Protein AF-A0A7S2G461-F1 (afdb_monomer)

Mean predicted aligned error: 7.62 Å

Secondary structure (DSSP, 8-state):
-TTTTS-HHHHHHHH-HHHHHHHHHH-HHHHHHHHHHHHHHHHHHT--PPTTSS-BSS-EEEEEE-GGGGGGGGTT-S-HHHHHHHHHHTTTSSSPTT-SSSS-GGGGGGGGGGBSS-EEEEEESS-TTGGGG-HHHHHHHHHHHHT-PPPPPPP-

Solvent-accessible surface area (backbone atoms only — not comparable to full-atom values): 9264 Å² total; per-residue (Å²): 119,93,65,78,82,46,53,67,64,61,45,30,47,63,64,40,47,69,58,34,53,51,23,59,72,63,32,70,74,61,13,52,52,51,47,50,52,55,55,51,50,53,54,58,72,65,56,82,71,61,91,52,76,68,59,47,91,39,63,46,82,47,80,43,51,53,57,56,62,64,47,49,54,44,71,72,40,91,45,68,67,53,33,53,46,44,65,57,32,37,77,71,40,81,21,64,86,86,45,65,48,59,60,43,83,69,62,61,60,56,52,55,70,24,34,75,45,58,68,45,80,45,84,35,97,22,34,85,73,51,39,82,76,31,64,69,50,52,51,52,52,49,59,70,42,64,86,64,60,76,76,77,80,75,83,132

Sequence (156 aa):
QKYRDKSPWEFMRDYNEMVYNTAKGAGGEKGERMVKMWVDDVKIGSDTRPVGFHSFKCDLLLLRATKNIGIEAMKDSKDEEQRKKHAIRDKLMGSPPGWAMDCSPEQYEEWKSWCAGEFIMKDINADHVGIKSNRDALDAIWEFLKDKKAPDPKPR

Foldseek 3Di:
DVLVPDDLLVNCCLQPVPLSVVLVVVDDPSSVVSSVVVVVVLVVVVDPDDQQPAAAADEDEAEAADVCQCLLCLCVDPDPVSVVSQVSNQVSAPDDRSGSDSHDPVVVVSNVSRYPDHYHYDYDHHPPVCLVVGPVNVVVVCVVCVVVDDPDPPDD

Nearest PDB structures (foldseek):
  6fw5-assembly3_C  TM=5.237E-01  e=1.876E-01  Mycobacterium tuberculosis CDC1551
  6fw5-assembly2_B  TM=5.668E-01  e=1.027E+00  Mycobacterium tuberculosis CDC1551
  5l3q-assembly2_C  TM=2.093E-01  e=1.460E+00  Homo sapiens

Structure (mmCIF, N/CA/C/O backbone):
data_AF-A0A7S2G461-F1
#
_entry.id   AF-A0A7S2G461-F1
#
loop_
_atom_site.group_PDB
_atom_site.id
_atom_site.type_symbol
_atom_site.label_atom_id
_atom_site.label_alt_id
_atom_site.label_comp_id
_atom_site.label_asym_id
_atom_site.label_entity_id
_atom_site.label_seq_id
_atom_site.pdbx_PDB_ins_code
_atom_site.Cartn_x
_atom_site.Cartn_y
_atom_site.Cartn_z
_atom_site.occupancy
_atom_site.B_iso_or_equiv
_atom_site.auth_seq_id
_atom_site.auth_comp_id
_atom_site.auth_asym_id
_atom_site.auth_atom_id
_atom_site.pdbx_PDB_model_num
ATOM 1 N N . GLN A 1 1 ? -3.363 -6.614 -21.863 1.00 51.59 1 GLN A N 1
ATOM 2 C CA . GLN A 1 1 ? -2.988 -7.737 -22.757 1.00 51.59 1 GLN A CA 1
ATOM 3 C C . GLN A 1 1 ? -1.480 -8.025 -22.731 1.00 51.59 1 GLN A C 1
ATOM 5 O O . GLN A 1 1 ? -1.125 -9.143 -22.406 1.00 51.59 1 GLN A O 1
ATOM 10 N N . LYS A 1 2 ? -0.597 -7.024 -22.907 1.00 57.19 2 LYS A N 1
ATOM 11 C CA . LYS A 1 2 ? 0.881 -7.165 -23.023 1.00 57.19 2 LYS A CA 1
ATOM 12 C C . LYS A 1 2 ? 1.656 -7.833 -21.856 1.00 57.19 2 LYS A C 1
ATOM 14 O O . LYS A 1 2 ? 2.832 -8.134 -22.019 1.00 57.19 2 LYS A O 1
ATOM 19 N N . TYR A 1 3 ? 1.044 -8.040 -20.688 1.00 66.00 3 TYR A N 1
ATOM 20 C CA . TYR A 1 3 ? 1.698 -8.660 -19.519 1.00 66.00 3 TYR A CA 1
ATOM 21 C C . TYR A 1 3 ? 1.207 -10.079 -19.212 1.00 66.00 3 TYR A C 1
ATOM 23 O O . TYR A 1 3 ? 1.830 -10.756 -18.406 1.00 66.00 3 TYR A O 1
ATOM 31 N N . ARG A 1 4 ? 0.119 -10.540 -19.852 1.00 66.94 4 ARG A N 1
ATOM 32 C CA . ARG A 1 4 ? -0.410 -11.901 -19.639 1.00 66.94 4 ARG A CA 1
ATOM 33 C C . ARG A 1 4 ? 0.507 -12.983 -20.207 1.00 66.94 4 ARG A C 1
ATOM 35 O O . ARG A 1 4 ? 0.497 -14.093 -19.697 1.00 66.94 4 ARG A O 1
ATOM 42 N N . ASP A 1 5 ? 1.302 -12.629 -21.213 1.00 81.56 5 ASP A N 1
ATOM 43 C CA . ASP A 1 5 ? 2.179 -13.562 -21.928 1.00 81.56 5 ASP A CA 1
ATOM 44 C C . ASP A 1 5 ? 3.604 -13.607 -21.348 1.00 81.56 5 ASP A C 1
ATOM 46 O O . ASP A 1 5 ? 4.444 -14.365 -21.825 1.00 81.56 5 ASP A O 1
ATOM 50 N N . LYS A 1 6 ? 3.902 -12.784 -20.332 1.00 86.19 6 LYS A N 1
ATOM 51 C CA . LYS A 1 6 ? 5.215 -12.762 -19.675 1.00 86.19 6 LYS A CA 1
ATOM 52 C C . LYS A 1 6 ? 5.303 -13.847 -18.612 1.00 86.19 6 LYS A C 1
ATOM 54 O O . LYS A 1 6 ? 4.325 -14.119 -17.913 1.00 86.19 6 LYS A O 1
ATOM 59 N N . SER A 1 7 ? 6.498 -14.400 -18.419 1.00 92.69 7 SER A N 1
ATOM 60 C CA . SER A 1 7 ? 6.753 -15.236 -17.246 1.00 92.69 7 SER A CA 1
ATOM 61 C C . SER A 1 7 ? 6.610 -14.418 -15.948 1.00 92.69 7 SER A C 1
ATOM 63 O O . SER A 1 7 ? 6.834 -13.202 -15.958 1.00 92.69 7 SER A O 1
ATOM 65 N N . PRO A 1 8 ? 6.295 -15.060 -14.805 1.00 91.62 8 PRO A N 1
ATOM 66 C CA . PRO A 1 8 ? 6.271 -14.400 -13.497 1.00 91.62 8 PRO A CA 1
ATOM 67 C C . PRO A 1 8 ? 7.539 -13.583 -13.203 1.00 91.62 8 PRO A C 1
ATOM 69 O O . PRO A 1 8 ? 7.460 -12.471 -12.688 1.00 91.62 8 PRO A O 1
ATOM 72 N N . TRP A 1 9 ? 8.706 -14.095 -13.595 1.00 94.06 9 TRP A N 1
ATOM 73 C CA . TRP A 1 9 ? 9.993 -13.426 -13.413 1.00 94.06 9 TRP A CA 1
ATOM 74 C C . TRP A 1 9 ? 10.152 -12.176 -14.281 1.00 94.06 9 TRP A C 1
ATOM 76 O O . TRP A 1 9 ? 10.577 -11.136 -13.780 1.00 94.06 9 TRP A O 1
ATOM 86 N N . GLU A 1 10 ? 9.791 -12.245 -15.563 1.00 91.62 10 GLU A N 1
ATOM 87 C CA . GLU A 1 10 ? 9.832 -11.082 -16.460 1.00 91.62 10 GLU A CA 1
ATOM 88 C C . GLU A 1 10 ? 8.821 -10.017 -16.050 1.00 91.62 10 GLU A C 1
ATOM 90 O O . GLU A 1 10 ? 9.125 -8.827 -16.103 1.00 91.62 10 GLU A O 1
ATOM 95 N N . PHE A 1 11 ? 7.633 -10.437 -15.611 1.00 89.62 11 PHE A N 1
ATOM 96 C CA . PHE A 1 11 ? 6.645 -9.532 -15.043 1.00 89.62 11 PHE A CA 1
ATOM 97 C C . PHE A 1 11 ? 7.209 -8.812 -13.813 1.00 89.62 11 PHE A C 1
ATOM 99 O O . PHE A 1 11 ? 7.177 -7.585 -13.765 1.00 89.62 11 PHE A O 1
ATOM 106 N N . MET A 1 12 ? 7.784 -9.548 -12.855 1.00 90.38 12 MET A N 1
ATOM 107 C CA . MET A 1 12 ? 8.325 -8.954 -11.630 1.00 90.38 12 MET A CA 1
ATOM 108 C C . MET A 1 12 ? 9.525 -8.045 -11.880 1.00 90.38 12 MET A C 1
ATOM 110 O O . MET A 1 12 ? 9.634 -7.021 -11.214 1.00 90.38 12 MET A O 1
ATOM 114 N N . ARG A 1 13 ? 10.394 -8.363 -12.848 1.00 89.62 13 ARG A N 1
ATOM 115 C CA . ARG A 1 13 ? 11.488 -7.468 -13.256 1.00 89.62 13 ARG A CA 1
ATOM 116 C C . ARG A 1 13 ? 10.959 -6.101 -13.687 1.00 89.62 13 ARG A C 1
ATOM 118 O O . ARG A 1 13 ? 11.536 -5.083 -13.322 1.00 89.62 13 ARG A O 1
ATOM 125 N N . ASP A 1 14 ? 9.870 -6.092 -14.449 1.00 84.12 14 ASP A N 1
ATOM 126 C CA . ASP A 1 14 ? 9.315 -4.868 -15.019 1.00 84.12 14 ASP A CA 1
ATOM 127 C C . ASP A 1 14 ? 8.403 -4.117 -14.024 1.00 84.12 14 ASP A C 1
ATOM 129 O O . ASP A 1 14 ? 8.349 -2.890 -14.052 1.00 84.12 14 ASP A O 1
ATOM 133 N N . TYR A 1 15 ? 7.690 -4.836 -13.149 1.00 81.56 15 TYR A N 1
ATOM 134 C CA . TYR A 1 15 ? 6.739 -4.275 -12.179 1.00 81.56 15 TYR A CA 1
ATOM 135 C C . TYR A 1 15 ? 7.397 -3.845 -10.857 1.00 81.56 15 TYR A C 1
ATOM 137 O O . TYR A 1 15 ? 7.165 -2.740 -10.362 1.00 81.56 15 TYR A O 1
ATOM 145 N N . ASN A 1 16 ? 8.222 -4.714 -10.269 1.00 84.88 16 ASN A N 1
ATOM 146 C CA . ASN A 1 16 ? 8.832 -4.503 -8.959 1.00 84.88 16 ASN A CA 1
ATOM 147 C C . ASN A 1 16 ? 10.254 -5.089 -8.930 1.00 84.88 16 ASN A C 1
ATOM 149 O O . ASN A 1 16 ? 10.517 -6.177 -8.407 1.00 84.88 16 ASN A O 1
ATOM 153 N N . GLU A 1 17 ? 11.181 -4.321 -9.504 1.00 85.50 17 GLU A N 1
ATOM 154 C CA . GLU A 1 17 ? 12.590 -4.685 -9.677 1.00 85.50 17 GLU A CA 1
ATOM 155 C C . GLU A 1 17 ? 13.289 -5.037 -8.352 1.00 85.50 17 GLU A C 1
ATOM 157 O O . GLU A 1 17 ? 14.125 -5.940 -8.311 1.00 85.50 17 GLU A O 1
ATOM 162 N N . MET A 1 18 ? 12.919 -4.381 -7.246 1.00 85.19 18 MET A N 1
ATOM 163 C CA . MET A 1 18 ? 13.455 -4.693 -5.917 1.00 85.19 18 MET A CA 1
ATOM 164 C C . MET A 1 18 ? 13.136 -6.137 -5.521 1.00 85.19 18 MET A C 1
ATOM 166 O O . MET A 1 18 ? 14.019 -6.880 -5.080 1.00 85.19 18 MET A O 1
ATOM 170 N N . VAL A 1 19 ? 11.883 -6.553 -5.702 1.00 89.25 19 VAL A N 1
ATOM 171 C CA . VAL A 1 19 ? 11.457 -7.920 -5.400 1.00 89.25 19 VAL A CA 1
ATOM 172 C C . VAL A 1 19 ? 12.114 -8.904 -6.358 1.00 89.25 19 VAL A C 1
ATOM 174 O O . VAL A 1 19 ? 12.603 -9.936 -5.904 1.00 89.25 19 VAL A O 1
ATOM 177 N N . TYR A 1 20 ? 12.192 -8.574 -7.650 1.00 93.75 20 TYR A N 1
ATOM 178 C CA . TYR A 1 20 ? 12.896 -9.395 -8.636 1.00 93.75 20 TYR A CA 1
ATOM 179 C C . TYR A 1 20 ? 14.359 -9.640 -8.239 1.00 93.75 20 TYR A C 1
ATO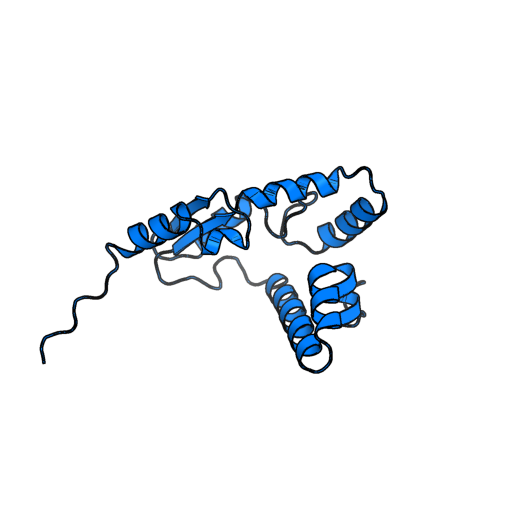M 181 O O . TYR A 1 20 ? 14.791 -10.790 -8.171 1.00 93.75 20 TYR A O 1
ATOM 189 N N . ASN A 1 21 ? 15.109 -8.586 -7.909 1.00 93.06 21 ASN A N 1
ATOM 190 C CA . ASN A 1 21 ? 16.516 -8.692 -7.522 1.00 93.06 21 ASN A CA 1
ATOM 191 C C . ASN A 1 21 ? 16.690 -9.463 -6.208 1.00 93.06 21 ASN A C 1
ATOM 193 O O . ASN A 1 21 ? 17.593 -10.293 -6.094 1.00 93.06 21 ASN A O 1
ATOM 197 N N . THR A 1 22 ? 15.792 -9.252 -5.242 1.00 93.56 22 THR A N 1
ATOM 198 C CA . THR A 1 22 ? 15.801 -9.985 -3.968 1.00 93.56 22 THR A CA 1
ATOM 199 C C . THR A 1 22 ? 15.521 -11.475 -4.175 1.00 93.56 22 THR A C 1
ATOM 201 O O . THR A 1 22 ? 16.244 -12.323 -3.652 1.00 93.56 22 THR A O 1
ATOM 204 N N . ALA A 1 23 ? 14.503 -11.815 -4.969 1.00 95.44 23 ALA A N 1
ATOM 205 C CA . ALA A 1 23 ? 14.150 -13.196 -5.285 1.00 95.44 23 ALA A CA 1
ATOM 206 C C . ALA A 1 23 ? 15.255 -13.891 -6.094 1.00 95.44 23 ALA A C 1
ATOM 208 O O . ALA A 1 23 ? 15.600 -15.038 -5.809 1.00 95.44 23 ALA A O 1
ATOM 209 N N . LYS A 1 24 ? 15.860 -13.180 -7.053 1.00 96.06 24 LYS A N 1
ATOM 210 C CA . LYS A 1 24 ? 17.003 -13.665 -7.835 1.00 96.06 24 LYS A CA 1
ATOM 211 C C . LYS A 1 24 ? 18.209 -13.955 -6.941 1.00 96.06 24 LYS A C 1
ATOM 213 O O . LYS A 1 24 ? 18.833 -14.998 -7.099 1.00 96.06 24 LYS A O 1
ATOM 218 N N . GLY A 1 25 ? 18.513 -13.064 -5.994 1.00 95.81 25 GLY A N 1
ATOM 219 C CA . GLY A 1 25 ? 19.584 -13.263 -5.015 1.00 95.81 25 GLY A CA 1
ATOM 220 C C . GLY A 1 25 ? 19.322 -14.433 -4.061 1.00 95.81 25 GLY A C 1
ATOM 221 O O . GLY A 1 25 ? 20.258 -15.125 -3.675 1.00 95.81 25 GLY A O 1
ATOM 222 N N . ALA A 1 26 ? 18.057 -14.689 -3.710 1.00 96.19 26 ALA A N 1
ATOM 223 C CA . ALA A 1 26 ? 17.676 -15.851 -2.910 1.00 96.19 26 ALA A CA 1
ATOM 224 C C . ALA A 1 26 ? 17.830 -17.177 -3.678 1.00 96.19 26 ALA A C 1
ATOM 226 O O . ALA A 1 26 ? 18.255 -18.166 -3.083 1.00 96.19 26 ALA A O 1
ATOM 227 N N . GLY A 1 27 ? 17.487 -17.190 -4.972 1.00 94.38 27 GLY A N 1
ATOM 228 C CA . GLY A 1 27 ? 17.608 -18.351 -5.857 1.00 94.38 27 GLY A CA 1
ATOM 229 C C . GLY A 1 27 ? 16.720 -19.548 -5.481 1.00 94.38 27 GLY A C 1
ATOM 230 O O . GLY A 1 27 ? 16.047 -19.569 -4.444 1.00 94.38 27 GLY A O 1
ATOM 231 N N . GLY A 1 28 ? 16.708 -20.560 -6.357 1.00 94.31 28 GLY A N 1
ATOM 232 C CA . GLY A 1 28 ? 16.012 -21.836 -6.150 1.00 94.31 28 GLY A CA 1
ATOM 233 C C . GLY A 1 28 ? 14.536 -21.698 -5.751 1.00 94.31 28 GLY A C 1
ATOM 234 O O . GLY A 1 28 ? 13.862 -20.724 -6.083 1.00 94.31 28 GLY A O 1
ATOM 235 N N . GLU A 1 29 ? 14.034 -22.655 -4.968 1.00 97.06 29 GLU A N 1
ATOM 236 C CA . GLU A 1 29 ? 12.636 -22.665 -4.503 1.00 97.06 29 GLU A CA 1
ATOM 237 C C . GLU A 1 29 ? 12.255 -21.445 -3.653 1.00 97.06 29 GLU A C 1
ATOM 239 O O . GLU A 1 29 ? 11.077 -21.103 -3.526 1.00 97.06 29 GLU A O 1
ATOM 244 N N . LYS A 1 30 ? 13.228 -20.803 -2.997 1.00 95.25 30 LYS A N 1
ATOM 245 C CA . LYS A 1 30 ? 12.966 -19.606 -2.194 1.00 95.25 3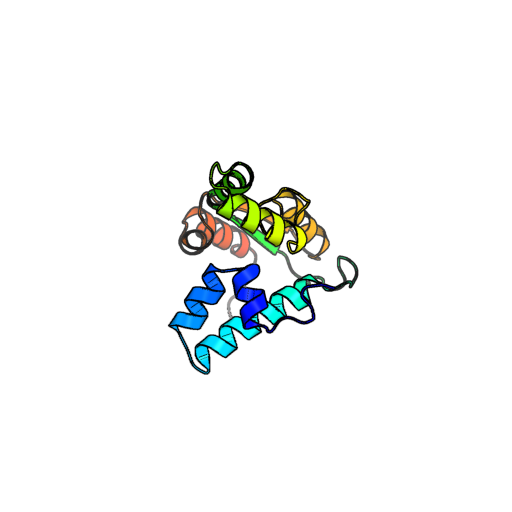0 LYS A CA 1
ATOM 246 C C . LYS A 1 30 ? 12.647 -18.417 -3.100 1.00 95.25 30 LYS A C 1
ATOM 248 O O . LYS A 1 30 ? 11.648 -17.744 -2.859 1.00 95.25 30 LYS A O 1
ATOM 253 N N . GLY A 1 31 ? 13.446 -18.200 -4.145 1.00 95.31 31 GLY A N 1
ATOM 254 C CA . GLY A 1 31 ? 13.193 -17.172 -5.154 1.00 95.31 31 GLY A CA 1
ATOM 255 C C . GLY A 1 31 ? 11.856 -17.378 -5.867 1.00 95.31 31 GLY A C 1
ATOM 256 O O . GLY A 1 31 ? 11.049 -16.452 -5.929 1.00 95.31 31 GLY A O 1
ATOM 257 N N . GLU A 1 32 ? 11.569 -18.611 -6.299 1.00 96.62 32 GLU A N 1
ATOM 258 C CA . GLU A 1 32 ? 10.300 -18.955 -6.963 1.00 96.62 32 GLU A CA 1
ATOM 259 C C . GLU A 1 32 ? 9.080 -18.658 -6.081 1.00 96.62 32 GLU A C 1
ATOM 261 O O . GLU A 1 32 ? 8.103 -18.057 -6.532 1.00 96.62 32 GLU A O 1
ATOM 266 N N . ARG A 1 33 ? 9.143 -19.012 -4.789 1.00 95.62 33 ARG A N 1
ATOM 267 C CA . ARG A 1 33 ? 8.065 -18.706 -3.834 1.00 95.62 33 ARG A CA 1
ATOM 268 C C . ARG A 1 33 ? 7.840 -17.206 -3.672 1.00 95.62 33 ARG A C 1
ATOM 270 O O . ARG A 1 33 ? 6.689 -16.781 -3.615 1.00 95.62 33 ARG A O 1
ATOM 277 N N . MET A 1 34 ? 8.910 -16.412 -3.617 1.00 93.88 34 MET A N 1
ATOM 278 C CA . MET A 1 34 ? 8.801 -14.955 -3.511 1.00 93.88 34 MET A CA 1
ATOM 279 C C . MET A 1 34 ? 8.126 -14.353 -4.744 1.00 93.88 34 MET A C 1
ATOM 281 O O . MET A 1 34 ? 7.186 -13.576 -4.599 1.00 93.88 34 MET A O 1
ATOM 285 N N . VAL A 1 35 ? 8.558 -14.740 -5.948 1.00 94.62 35 VAL A N 1
ATOM 286 C CA . VAL A 1 35 ? 7.956 -14.256 -7.201 1.00 94.62 35 VAL A CA 1
ATOM 287 C C . VAL A 1 35 ? 6.490 -14.660 -7.293 1.00 94.62 35 VAL A C 1
ATOM 289 O O . VAL A 1 35 ? 5.644 -13.819 -7.588 1.00 94.62 35 VAL A O 1
ATOM 292 N N . LYS A 1 36 ? 6.168 -15.921 -6.980 1.00 93.19 36 LYS A N 1
ATOM 293 C CA . LYS A 1 36 ? 4.788 -16.412 -6.999 1.00 93.19 36 LYS A CA 1
ATOM 294 C C . LYS A 1 36 ? 3.885 -15.627 -6.047 1.00 93.19 36 LYS A C 1
ATOM 296 O O . LYS A 1 36 ? 2.798 -15.237 -6.454 1.00 93.19 36 LYS A O 1
ATOM 301 N N . MET A 1 37 ? 4.334 -15.384 -4.813 1.00 92.94 37 MET A N 1
ATOM 302 C CA . MET A 1 37 ? 3.573 -14.626 -3.815 1.00 92.94 37 MET A CA 1
ATOM 303 C C . MET A 1 37 ? 3.187 -13.241 -4.342 1.00 92.94 37 MET A C 1
ATOM 305 O O . MET A 1 37 ? 2.017 -12.881 -4.300 1.00 92.94 37 MET A O 1
ATOM 309 N N . TRP A 1 38 ? 4.147 -12.495 -4.891 1.00 89.81 38 TRP A N 1
ATOM 310 C CA . TRP A 1 38 ? 3.892 -11.152 -5.416 1.00 89.81 38 TRP A CA 1
ATOM 311 C C . TRP A 1 38 ? 3.021 -11.150 -6.673 1.00 89.81 38 TRP A C 1
ATOM 313 O O . TRP A 1 38 ? 2.155 -10.295 -6.822 1.00 89.81 38 TRP A O 1
ATOM 323 N N . VAL A 1 39 ? 3.210 -12.115 -7.574 1.00 88.62 39 VAL A N 1
ATOM 324 C CA . VAL A 1 39 ? 2.345 -12.252 -8.754 1.00 88.62 39 VAL A CA 1
ATOM 325 C C . VAL A 1 39 ? 0.908 -12.575 -8.355 1.00 88.62 39 VAL A C 1
ATOM 327 O O . VAL A 1 39 ? -0.026 -12.046 -8.955 1.00 88.62 39 VAL A O 1
ATOM 330 N N . ASP A 1 40 ? 0.711 -13.437 -7.360 1.00 87.56 40 ASP A N 1
ATOM 331 C CA . ASP A 1 40 ? -0.627 -13.750 -6.864 1.00 87.56 40 ASP A CA 1
ATOM 332 C C . ASP A 1 40 ? -1.261 -12.553 -6.141 1.00 87.56 40 ASP A C 1
ATOM 334 O O . ASP A 1 40 ? -2.451 -12.316 -6.331 1.00 87.56 40 ASP A O 1
ATOM 338 N N . ASP A 1 41 ? -0.478 -11.749 -5.418 1.00 83.88 41 ASP A N 1
ATOM 339 C CA . ASP A 1 41 ? -0.944 -10.499 -4.803 1.00 83.88 41 ASP A CA 1
ATOM 340 C C . ASP A 1 41 ? -1.459 -9.504 -5.858 1.00 83.88 41 ASP A C 1
ATOM 342 O O . ASP A 1 41 ? -2.565 -8.985 -5.746 1.00 83.88 41 ASP A O 1
ATOM 346 N N . VAL A 1 42 ? -0.741 -9.342 -6.976 1.00 81.81 42 VAL A N 1
ATOM 347 C CA . VAL A 1 42 ? -1.204 -8.512 -8.106 1.00 81.81 42 VAL A CA 1
ATOM 348 C C . VAL A 1 42 ? -2.492 -9.057 -8.732 1.00 81.81 42 VAL A C 1
ATOM 350 O O . VAL A 1 42 ? -3.376 -8.284 -9.108 1.00 81.81 42 VAL A O 1
ATOM 353 N N . LYS A 1 43 ? -2.638 -10.385 -8.852 1.00 79.31 43 LYS A N 1
ATOM 354 C CA . LYS A 1 43 ? -3.890 -10.986 -9.349 1.00 79.31 43 LYS A CA 1
ATOM 355 C C . LYS A 1 43 ? -5.056 -10.695 -8.410 1.00 79.31 43 LYS A C 1
ATOM 357 O O . LYS A 1 43 ? -6.151 -10.438 -8.898 1.00 79.31 43 LYS A O 1
ATOM 362 N N . ILE A 1 44 ? -4.820 -10.730 -7.098 1.00 75.88 44 ILE A N 1
ATOM 363 C CA . ILE A 1 44 ? -5.815 -10.356 -6.088 1.00 75.88 44 ILE A CA 1
ATOM 364 C C . ILE A 1 44 ? -6.126 -8.858 -6.183 1.00 75.88 44 ILE A C 1
ATOM 366 O O . ILE A 1 44 ? -7.289 -8.489 -6.143 1.00 75.88 44 ILE A O 1
ATOM 370 N N . GLY A 1 45 ? -5.132 -7.996 -6.400 1.00 71.00 45 GLY A N 1
ATOM 371 C CA . GLY A 1 45 ? -5.356 -6.566 -6.648 1.00 71.00 45 GLY A CA 1
ATOM 372 C C . GLY A 1 45 ? -6.123 -6.268 -7.945 1.00 71.00 45 GLY A C 1
ATOM 373 O O . GLY A 1 45 ? -6.727 -5.211 -8.077 1.00 71.00 45 GLY A O 1
ATOM 374 N N . SER A 1 46 ? -6.141 -7.211 -8.892 1.00 70.81 46 SER A N 1
ATOM 375 C CA . SER A 1 46 ? -6.913 -7.133 -10.144 1.00 70.81 46 SER A CA 1
ATOM 376 C C . SER A 1 46 ? -8.330 -7.706 -10.019 1.00 70.81 46 SER A C 1
ATOM 378 O O . SER A 1 46 ? -9.010 -7.923 -11.026 1.00 70.81 46 SER A O 1
ATOM 380 N N . ASP A 1 47 ? -8.752 -8.031 -8.803 1.00 71.56 47 ASP A N 1
ATOM 381 C CA . ASP A 1 47 ? -10.075 -8.545 -8.511 1.00 71.56 47 ASP A CA 1
ATOM 382 C C . ASP A 1 47 ? -11.157 -7.506 -8.828 1.00 71.56 47 ASP A C 1
ATOM 384 O O . ASP A 1 47 ? -11.069 -6.341 -8.455 1.00 71.56 47 ASP A O 1
ATOM 388 N N . THR A 1 48 ? -12.191 -7.940 -9.543 1.00 73.31 48 THR A N 1
ATOM 389 C CA . THR A 1 48 ? -13.282 -7.081 -10.021 1.00 73.31 48 THR A CA 1
ATOM 390 C C . THR A 1 48 ? -14.527 -7.171 -9.145 1.00 73.31 48 THR A C 1
ATOM 392 O O . THR A 1 48 ? -15.596 -6.699 -9.539 1.00 73.31 48 THR A O 1
ATOM 395 N N . ARG A 1 49 ? -14.445 -7.856 -8.000 1.00 79.69 49 ARG A N 1
ATOM 396 C CA . ARG A 1 49 ? -15.550 -7.918 -7.043 1.00 79.69 49 ARG A CA 1
ATOM 397 C C . ARG A 1 49 ? -15.870 -6.512 -6.510 1.00 79.69 49 ARG A C 1
ATOM 399 O O . ARG A 1 49 ? -14.974 -5.678 -6.399 1.00 79.69 49 ARG A O 1
ATOM 406 N N . PRO A 1 50 ? -17.147 -6.226 -6.202 1.00 73.00 50 PRO A N 1
ATOM 407 C CA . PRO A 1 50 ? -17.548 -4.899 -5.754 1.00 73.00 50 PRO A CA 1
ATOM 408 C C . PRO A 1 50 ? -16.897 -4.539 -4.413 1.00 73.00 50 PRO A C 1
ATOM 410 O O . PRO A 1 50 ? -16.641 -5.403 -3.571 1.00 73.00 50 PRO A O 1
ATOM 413 N N . VAL A 1 51 ? -16.690 -3.240 -4.199 1.00 69.19 51 VAL A N 1
ATOM 414 C CA . VAL A 1 51 ? -16.269 -2.671 -2.912 1.00 69.19 51 VAL A CA 1
ATOM 415 C C . VAL A 1 51 ? -17.181 -3.183 -1.789 1.00 69.19 51 VAL A C 1
ATOM 417 O O . VAL A 1 51 ? -18.404 -3.190 -1.927 1.00 69.19 51 VAL A O 1
ATOM 420 N N . GLY A 1 52 ? -16.580 -3.653 -0.692 1.00 66.88 52 GLY A N 1
ATOM 421 C CA . GLY A 1 52 ? -17.308 -4.238 0.439 1.00 66.88 52 GLY A CA 1
ATOM 422 C C . GLY A 1 52 ? -17.741 -5.700 0.259 1.00 66.88 52 GLY A C 1
ATOM 423 O O . GLY A 1 52 ? -18.393 -6.239 1.153 1.00 66.88 52 GLY A O 1
ATOM 424 N N . PHE A 1 53 ? -17.365 -6.375 -0.841 1.00 77.50 53 PHE A N 1
ATOM 425 C CA . PHE A 1 53 ? -17.574 -7.826 -0.995 1.00 77.50 53 PHE A CA 1
ATOM 426 C C . PHE A 1 53 ? -16.955 -8.612 0.170 1.00 77.50 53 PHE A C 1
ATOM 428 O O . PHE A 1 53 ? -17.551 -9.562 0.678 1.00 7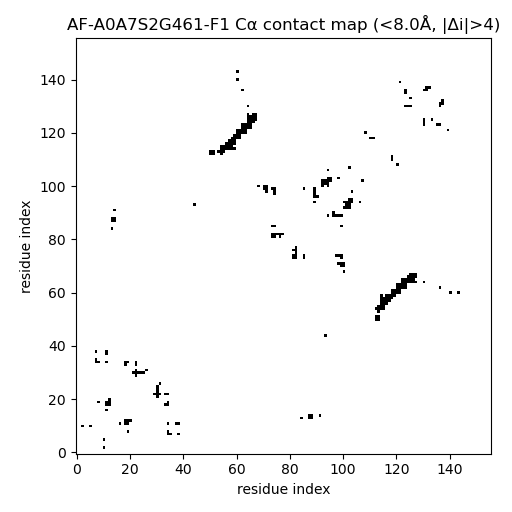7.50 53 PHE A O 1
ATOM 435 N N . HIS A 1 54 ? -15.778 -8.173 0.622 1.00 76.88 54 HIS A N 1
ATOM 436 C CA . HIS A 1 54 ? -15.200 -8.571 1.900 1.00 76.88 54 HIS A CA 1
ATOM 437 C C . HIS A 1 54 ? -15.378 -7.421 2.886 1.00 76.88 54 HIS A C 1
ATOM 439 O O . HIS A 1 54 ? -14.989 -6.293 2.598 1.00 76.88 54 HIS A O 1
ATOM 445 N N . SER A 1 55 ? -15.958 -7.711 4.049 1.00 83.69 55 SER A N 1
ATOM 446 C CA . SER A 1 55 ? -16.085 -6.741 5.138 1.00 83.69 55 SER A CA 1
ATOM 447 C C . SER A 1 55 ? -15.507 -7.322 6.424 1.00 83.69 55 SER A C 1
ATOM 449 O O . SER A 1 55 ? -15.895 -8.426 6.823 1.00 83.69 55 SER A O 1
ATOM 451 N N . PHE A 1 56 ? -14.657 -6.570 7.109 1.00 85.81 56 PHE A N 1
ATOM 452 C CA . PHE A 1 56 ? -14.171 -6.889 8.442 1.00 85.81 56 PHE A CA 1
ATOM 453 C C . PHE A 1 56 ? -15.300 -6.703 9.458 1.00 85.81 56 PHE A C 1
ATOM 455 O O . PHE A 1 56 ? -15.865 -5.619 9.602 1.00 85.81 56 PHE A O 1
ATOM 462 N N . LYS A 1 57 ? -15.648 -7.770 10.183 1.00 89.62 57 LYS A N 1
ATOM 463 C CA . LYS A 1 57 ? -16.658 -7.733 11.255 1.00 89.62 57 LYS A CA 1
ATOM 464 C C . LYS A 1 57 ? -16.042 -7.296 12.590 1.00 89.62 57 LYS A C 1
ATOM 466 O O . LYS A 1 57 ? -16.279 -7.918 13.619 1.00 89.62 57 LYS A O 1
ATOM 471 N N . CYS A 1 58 ? -15.208 -6.265 12.551 1.00 89.94 58 CYS A N 1
ATOM 472 C CA . CYS A 1 58 ? -14.517 -5.710 13.706 1.00 89.94 58 CYS A CA 1
ATOM 473 C C . CYS A 1 58 ? -14.204 -4.229 13.477 1.00 89.94 58 CYS A C 1
ATOM 475 O O . CYS A 1 58 ? -14.341 -3.720 12.360 1.00 89.94 58 CYS A O 1
ATOM 477 N N . ASP A 1 59 ? -13.761 -3.565 14.539 1.00 92.31 59 ASP A N 1
ATOM 478 C CA . ASP A 1 59 ? -13.120 -2.261 14.431 1.00 92.31 59 ASP A CA 1
ATOM 479 C C . ASP A 1 59 ? -11.765 -2.399 13.729 1.00 92.31 59 ASP A C 1
ATOM 481 O O . ASP A 1 59 ? -11.116 -3.450 13.789 1.00 92.31 59 ASP A O 1
ATOM 485 N N . LEU A 1 60 ? -11.314 -1.320 13.104 1.00 92.88 60 LEU A N 1
ATOM 486 C CA . LEU A 1 60 ? -10.094 -1.283 12.319 1.00 92.88 60 LEU A CA 1
ATOM 487 C C . LEU A 1 60 ? -9.264 -0.037 12.656 1.00 92.88 60 LEU A C 1
ATOM 489 O O . LEU A 1 60 ? -9.749 1.090 12.581 1.00 92.88 60 LEU A O 1
ATOM 493 N N . LEU A 1 61 ? -7.987 -0.261 12.969 1.00 94.50 61 LEU A N 1
ATOM 494 C CA . LEU A 1 61 ? -6.959 0.774 13.041 1.00 94.50 61 LEU A CA 1
ATOM 495 C C . LEU A 1 61 ? -6.047 0.651 11.818 1.00 94.50 61 LEU A C 1
ATOM 497 O O . LEU A 1 61 ? -5.380 -0.369 11.640 1.00 94.50 61 LEU A O 1
ATOM 501 N N . LEU A 1 62 ? -5.985 1.705 11.009 1.00 93.69 62 LEU A N 1
ATOM 502 C CA . LEU A 1 62 ? -5.087 1.824 9.868 1.00 93.69 62 LEU A CA 1
ATOM 503 C C . LEU A 1 62 ? -3.944 2.784 10.208 1.00 93.69 62 LEU A C 1
ATOM 505 O O . LEU A 1 62 ? -4.171 3.943 10.552 1.00 93.69 62 LEU A O 1
ATOM 509 N N . LEU A 1 63 ? -2.706 2.306 10.090 1.00 94.81 63 LEU A N 1
ATOM 510 C CA . LEU A 1 63 ? -1.500 3.108 10.296 1.00 94.81 63 LEU A CA 1
ATOM 511 C C . LEU A 1 63 ? -0.836 3.388 8.945 1.00 94.81 63 LEU A C 1
ATOM 513 O O . LEU A 1 63 ? -0.335 2.466 8.298 1.00 94.81 63 LEU A O 1
ATOM 517 N N . ARG A 1 64 ? -0.821 4.652 8.517 1.00 91.25 64 ARG A N 1
ATOM 518 C CA . ARG A 1 64 ? -0.285 5.065 7.213 1.00 91.25 64 ARG A CA 1
ATOM 519 C C . ARG A 1 64 ? 1.119 5.649 7.368 1.00 91.25 64 ARG A C 1
ATOM 521 O O . ARG A 1 64 ? 1.313 6.656 8.041 1.00 91.25 64 ARG A O 1
ATOM 528 N N . ALA A 1 65 ? 2.109 5.016 6.743 1.00 90.06 65 ALA A N 1
ATOM 529 C CA . ALA A 1 65 ? 3.501 5.468 6.749 1.00 90.06 65 ALA A CA 1
ATOM 530 C C . ALA A 1 65 ? 3.706 6.636 5.766 1.00 90.06 65 ALA A C 1
ATOM 532 O O . ALA A 1 65 ? 3.537 6.456 4.560 1.00 90.06 65 ALA A O 1
ATOM 533 N N . THR A 1 66 ? 4.102 7.817 6.248 1.00 87.38 66 THR A N 1
ATOM 534 C CA . THR A 1 66 ? 4.171 9.034 5.414 1.00 87.38 66 THR A CA 1
ATOM 535 C C . THR A 1 66 ? 5.560 9.364 4.857 1.00 87.38 66 THR A C 1
ATOM 537 O O . THR A 1 66 ? 5.663 10.149 3.917 1.00 87.38 66 THR A O 1
ATOM 540 N N . LYS A 1 67 ? 6.657 8.751 5.331 1.00 85.31 67 LYS A N 1
ATOM 541 C CA . LYS A 1 67 ? 8.005 9.060 4.791 1.00 85.31 67 LYS A CA 1
ATOM 542 C C . LYS A 1 67 ? 8.256 8.504 3.390 1.00 85.31 67 LYS A C 1
ATOM 544 O O . LYS A 1 67 ? 9.161 8.968 2.702 1.00 85.31 67 LYS A O 1
ATOM 549 N N . ASN A 1 68 ? 7.432 7.562 2.941 1.00 69.38 68 ASN A N 1
ATOM 550 C CA . ASN A 1 68 ? 7.511 7.022 1.585 1.00 69.38 68 ASN A CA 1
ATOM 551 C C . ASN A 1 68 ? 6.890 7.941 0.525 1.00 69.38 68 ASN A C 1
ATOM 553 O O . ASN A 1 68 ? 7.043 7.665 -0.659 1.00 69.38 68 ASN A O 1
ATOM 557 N N . ILE A 1 69 ? 6.256 9.054 0.914 1.00 62.12 69 ILE A N 1
ATOM 558 C CA . ILE A 1 69 ? 5.639 10.009 -0.024 1.00 62.12 69 ILE A CA 1
ATOM 559 C C . ILE A 1 69 ? 6.691 10.643 -0.960 1.00 62.12 69 ILE A C 1
ATOM 561 O O . ILE A 1 69 ? 6.363 11.081 -2.058 1.00 62.12 69 ILE A O 1
ATOM 565 N N . GLY A 1 70 ? 7.982 10.606 -0.600 1.00 59.88 70 GLY A N 1
ATOM 566 C CA . GLY A 1 70 ? 9.084 11.020 -1.480 1.00 59.88 70 GLY A CA 1
ATOM 567 C C . GLY A 1 70 ? 9.234 10.194 -2.768 1.00 59.88 70 GLY A C 1
ATOM 568 O O . GLY A 1 70 ? 9.914 10.636 -3.690 1.00 59.88 70 GLY A O 1
ATOM 569 N N . ILE A 1 71 ? 8.576 9.033 -2.866 1.00 63.81 71 ILE A N 1
ATOM 570 C CA . ILE A 1 71 ? 8.484 8.225 -4.093 1.00 63.81 71 ILE A CA 1
ATOM 571 C C . ILE A 1 71 ? 7.803 9.005 -5.230 1.00 63.81 71 ILE A C 1
ATOM 573 O O . ILE A 1 71 ? 8.164 8.817 -6.389 1.00 63.81 71 ILE A O 1
ATOM 577 N N . GLU A 1 72 ? 6.925 9.962 -4.917 1.00 65.69 72 GLU A N 1
ATOM 578 C CA . GLU A 1 72 ? 6.309 10.857 -5.907 1.00 65.69 72 GLU A CA 1
ATOM 579 C C . GLU A 1 72 ? 7.334 11.673 -6.700 1.00 65.69 72 GLU A C 1
ATOM 581 O O . GLU A 1 72 ? 7.091 11.998 -7.857 1.00 65.69 72 GLU A O 1
ATOM 586 N N . ALA A 1 73 ? 8.518 11.947 -6.138 1.00 67.38 73 ALA A N 1
ATOM 587 C CA . ALA A 1 73 ? 9.588 12.630 -6.863 1.00 67.38 73 ALA A CA 1
ATOM 588 C C . ALA A 1 73 ? 10.147 11.795 -8.034 1.00 67.38 73 ALA A C 1
ATOM 590 O O . ALA A 1 73 ? 10.816 12.345 -8.908 1.00 67.38 73 ALA A O 1
ATOM 591 N N . MET A 1 74 ? 9.863 10.485 -8.093 1.00 67.31 74 MET A N 1
ATOM 592 C CA . MET A 1 74 ? 10.263 9.637 -9.220 1.00 67.31 74 MET A CA 1
ATOM 593 C C . MET A 1 74 ? 9.534 9.998 -10.519 1.00 67.31 74 MET A C 1
ATOM 595 O O . MET A 1 74 ? 10.109 9.810 -11.593 1.00 67.31 74 MET A O 1
ATOM 599 N N . LYS A 1 75 ? 8.313 10.552 -10.451 1.00 67.75 75 LYS A N 1
ATOM 600 C CA . LYS A 1 75 ? 7.573 10.982 -11.652 1.00 67.75 75 LYS A CA 1
ATOM 601 C C . LYS A 1 75 ? 8.274 12.138 -12.372 1.00 67.75 75 LYS A C 1
ATOM 603 O O . LYS A 1 75 ? 8.318 12.176 -13.600 1.00 67.75 75 LYS A O 1
ATOM 608 N N . ASP A 1 76 ? 8.898 13.012 -11.585 1.00 74.06 76 ASP A N 1
ATOM 609 C CA . ASP A 1 76 ? 9.610 14.211 -12.025 1.00 74.06 76 ASP A CA 1
ATOM 610 C C . ASP A 1 76 ? 11.131 13.987 -12.068 1.00 74.06 76 ASP A C 1
ATOM 612 O O . ASP A 1 76 ? 11.917 14.939 -12.117 1.00 74.06 76 ASP A O 1
ATOM 616 N N . SER A 1 77 ? 11.569 12.722 -12.049 1.00 79.12 77 SER A N 1
ATOM 617 C CA . SER A 1 77 ? 12.988 12.393 -12.092 1.00 79.12 77 SER A CA 1
ATOM 618 C C . SER A 1 77 ? 13.635 12.925 -13.371 1.00 79.12 77 SER A C 1
ATOM 620 O O . SER A 1 77 ? 13.111 12.786 -14.479 1.00 79.12 77 SER A O 1
ATOM 622 N N . LYS A 1 78 ? 14.827 13.512 -13.227 1.00 83.38 78 LYS A N 1
ATOM 623 C CA . LYS A 1 78 ? 15.657 13.932 -14.367 1.00 83.38 78 LYS A CA 1
ATOM 624 C C . LYS A 1 78 ? 16.267 12.739 -15.112 1.00 83.38 78 LYS A C 1
ATOM 626 O O . LYS A 1 78 ? 16.768 12.913 -16.219 1.00 83.38 78 LYS A O 1
ATOM 631 N N . ASP A 1 79 ? 16.211 11.547 -14.522 1.00 86.44 79 ASP A N 1
ATOM 632 C CA . ASP A 1 79 ? 16.677 10.299 -15.114 1.00 86.44 79 ASP A CA 1
ATOM 633 C C . ASP A 1 79 ? 15.601 9.702 -16.044 1.00 86.44 79 ASP A C 1
ATOM 635 O O . ASP A 1 79 ? 14.472 9.402 -15.644 1.00 86.44 79 ASP A O 1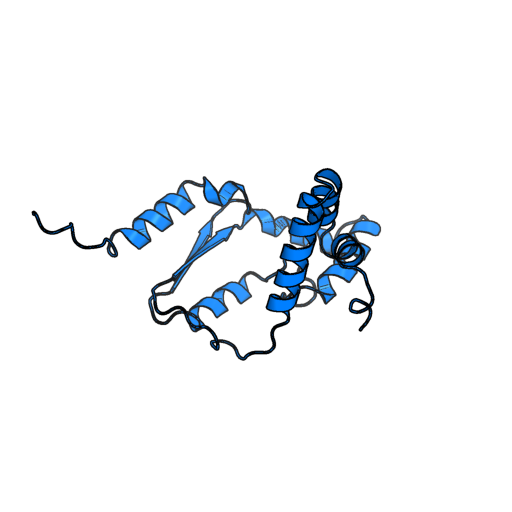
ATOM 639 N N . GLU A 1 80 ? 15.947 9.534 -17.322 1.00 86.06 80 GLU A N 1
ATOM 640 C CA . GLU A 1 80 ? 15.053 8.970 -18.333 1.00 86.06 80 GLU A CA 1
ATOM 641 C C . GLU A 1 80 ? 14.677 7.509 -18.051 1.00 86.06 80 GLU A C 1
ATOM 643 O O . GLU A 1 80 ? 13.540 7.109 -18.322 1.00 86.06 80 GLU A O 1
ATOM 648 N N . GLU A 1 81 ? 15.589 6.716 -17.485 1.00 82.69 81 GLU A N 1
ATOM 649 C CA . GLU A 1 81 ? 15.321 5.316 -17.161 1.00 82.69 81 GLU A CA 1
ATOM 650 C C . GLU A 1 81 ? 14.285 5.216 -16.036 1.00 82.69 81 GLU A C 1
ATOM 652 O O . GLU A 1 81 ? 13.323 4.450 -16.141 1.00 82.69 81 GLU A O 1
ATOM 657 N N . GLN A 1 82 ? 14.411 6.059 -15.006 1.00 79.06 82 GLN A N 1
ATOM 658 C CA . GLN A 1 82 ? 13.441 6.128 -13.909 1.00 79.06 82 GLN A CA 1
ATOM 659 C C . GLN A 1 82 ? 12.053 6.550 -14.398 1.00 79.06 82 GLN A C 1
ATOM 661 O O . GLN A 1 82 ? 11.062 5.913 -14.038 1.00 79.06 82 GLN A O 1
ATOM 666 N N . ARG A 1 83 ? 11.964 7.549 -15.287 1.00 83.81 83 ARG A N 1
ATOM 667 C CA . ARG A 1 83 ? 10.677 7.959 -15.878 1.00 83.81 83 ARG A CA 1
ATOM 668 C C . ARG A 1 83 ? 10.036 6.850 -16.711 1.00 83.81 83 ARG A C 1
ATOM 670 O O . ARG A 1 83 ? 8.827 6.637 -16.624 1.00 83.81 83 ARG A O 1
ATOM 677 N N . LYS A 1 84 ? 10.826 6.113 -17.501 1.00 82.88 84 LYS A N 1
ATOM 678 C CA . LYS A 1 84 ? 10.334 4.956 -18.272 1.00 82.88 84 LYS A CA 1
ATOM 679 C C . LYS A 1 84 ? 9.807 3.854 -17.354 1.00 82.88 84 LYS A C 1
ATOM 681 O O . LYS A 1 84 ? 8.732 3.317 -17.621 1.00 82.88 84 LYS A O 1
ATOM 686 N N . LYS A 1 85 ? 10.521 3.551 -16.265 1.00 78.75 85 LYS A N 1
ATOM 687 C CA . LYS A 1 85 ? 10.080 2.586 -15.245 1.00 78.75 85 LYS A CA 1
ATOM 688 C C . LYS A 1 85 ? 8.781 3.038 -14.575 1.00 78.75 85 LYS A C 1
ATOM 690 O O . LYS A 1 85 ? 7.837 2.254 -14.508 1.00 78.75 85 LYS A O 1
ATOM 695 N N . HIS A 1 86 ? 8.685 4.308 -14.183 1.00 81.56 86 HIS A N 1
ATOM 696 C CA . HIS A 1 86 ? 7.458 4.879 -13.628 1.00 81.56 86 HIS A CA 1
ATOM 697 C C . HIS A 1 86 ? 6.277 4.740 -14.598 1.00 81.56 86 HIS A C 1
ATOM 699 O O . HIS A 1 86 ? 5.247 4.197 -14.229 1.00 81.56 86 HIS A O 1
ATOM 705 N N . ALA A 1 87 ? 6.435 5.129 -15.867 1.00 82.50 87 ALA A N 1
ATOM 706 C CA . ALA A 1 87 ? 5.364 5.051 -16.868 1.00 82.50 87 ALA A CA 1
ATOM 707 C C . ALA A 1 87 ? 4.887 3.615 -17.174 1.00 82.50 87 ALA A C 1
ATOM 709 O O . ALA A 1 87 ? 3.766 3.410 -17.649 1.00 82.50 87 ALA A O 1
ATOM 710 N N . ILE A 1 88 ? 5.743 2.613 -16.956 1.00 81.12 88 ILE A N 1
ATOM 711 C CA . ILE A 1 88 ? 5.369 1.196 -17.033 1.00 81.12 88 ILE A CA 1
ATOM 712 C C . ILE A 1 88 ? 4.546 0.804 -15.804 1.00 81.12 88 ILE A C 1
ATOM 714 O O . ILE A 1 88 ? 3.492 0.185 -15.962 1.00 81.12 88 ILE A O 1
ATOM 718 N N . ARG A 1 89 ? 5.020 1.182 -14.612 1.00 77.94 89 ARG A N 1
ATOM 719 C CA . ARG A 1 89 ? 4.416 0.842 -13.321 1.00 77.94 89 ARG A CA 1
ATOM 720 C C . ARG A 1 89 ? 3.077 1.544 -13.086 1.00 77.94 89 ARG A C 1
ATOM 722 O O . ARG A 1 89 ? 2.153 0.890 -12.630 1.00 77.94 89 ARG A O 1
ATOM 729 N N . ASP A 1 90 ? 2.939 2.808 -13.475 1.00 80.88 90 ASP A N 1
ATOM 730 C CA . ASP A 1 90 ? 1.710 3.618 -13.377 1.00 80.88 90 ASP A CA 1
ATOM 731 C C . ASP A 1 90 ? 0.487 2.909 -13.982 1.00 80.88 90 ASP A C 1
ATOM 733 O O . ASP A 1 90 ? -0.607 2.928 -13.438 1.00 80.88 90 ASP A O 1
ATOM 737 N N . LYS A 1 91 ? 0.691 2.150 -15.065 1.00 79.00 91 LYS A N 1
ATOM 738 C CA . LYS A 1 91 ? -0.372 1.375 -15.733 1.00 79.00 91 LYS A CA 1
ATOM 739 C C . LYS A 1 91 ? -0.769 0.090 -15.003 1.00 79.00 91 LYS A C 1
ATOM 741 O O . LYS A 1 91 ? -1.661 -0.616 -15.474 1.00 79.00 91 LYS A O 1
ATOM 746 N N . LEU A 1 92 ? -0.028 -0.279 -13.965 1.00 75.19 92 LEU A N 1
ATOM 747 C CA . LEU A 1 92 ? -0.160 -1.528 -13.218 1.00 75.19 92 LEU A CA 1
ATOM 748 C C . LEU A 1 92 ? -0.592 -1.295 -11.766 1.00 75.19 92 LEU A C 1
ATOM 750 O O . LEU A 1 92 ? -0.945 -2.264 -11.102 1.00 75.19 92 LEU A O 1
ATOM 754 N N . MET A 1 93 ? -0.537 -0.055 -11.275 1.00 77.31 93 MET A N 1
ATOM 755 C CA . MET A 1 93 ? -0.899 0.289 -9.901 1.00 77.31 93 MET A CA 1
ATOM 756 C C . MET A 1 93 ? -2.408 0.500 -9.752 1.00 77.31 93 MET A C 1
ATOM 758 O O . MET A 1 93 ? -3.112 0.775 -10.723 1.00 77.31 93 MET A O 1
ATOM 762 N N . GLY A 1 94 ? -2.900 0.340 -8.521 1.00 74.50 94 GLY A N 1
ATOM 763 C CA . GLY A 1 94 ? -4.291 0.631 -8.171 1.00 74.50 94 GLY A CA 1
ATOM 764 C C . GLY A 1 94 ? -4.552 2.121 -7.941 1.00 74.50 94 GLY A C 1
ATOM 765 O O . GLY A 1 94 ? -5.708 2.536 -7.906 1.00 74.50 94 GLY A O 1
ATOM 766 N N . SER A 1 95 ? -3.498 2.922 -7.785 1.00 80.31 95 SER A N 1
ATOM 767 C CA . SER A 1 95 ? -3.564 4.368 -7.604 1.00 80.31 95 SER A CA 1
ATOM 768 C C . SER A 1 95 ? -4.022 5.113 -8.865 1.00 80.31 95 SER A C 1
ATOM 770 O O . SER A 1 95 ? -3.941 4.583 -9.977 1.00 80.31 95 SER A O 1
ATOM 772 N N . PRO A 1 96 ? -4.544 6.349 -8.724 1.00 82.00 96 PRO A N 1
ATOM 773 C CA . PRO A 1 96 ? -4.862 7.184 -9.873 1.00 82.00 96 PRO A CA 1
ATOM 774 C C . PRO A 1 96 ? -3.623 7.424 -10.756 1.00 82.00 96 PRO A C 1
ATOM 776 O O . PRO A 1 96 ? -2.501 7.420 -10.247 1.00 82.00 96 PRO A O 1
ATOM 779 N N . PRO A 1 97 ? -3.803 7.709 -12.058 1.00 81.75 97 PRO A N 1
ATOM 780 C CA . PRO A 1 97 ? -2.677 7.970 -12.949 1.00 81.75 97 PRO A CA 1
ATOM 781 C C . PRO A 1 97 ? -1.773 9.101 -12.442 1.00 81.75 97 PRO A C 1
ATOM 783 O O . PRO A 1 97 ? -2.254 10.171 -12.061 1.00 81.75 97 PRO A O 1
ATOM 786 N N . GLY A 1 98 ? -0.462 8.880 -12.497 1.00 74.25 98 GLY A N 1
ATOM 787 C CA . GLY A 1 98 ? 0.560 9.851 -12.110 1.00 74.25 98 GLY A CA 1
ATOM 788 C C . GLY A 1 98 ? 1.005 9.777 -10.649 1.00 74.25 98 GLY A C 1
ATOM 789 O O . GLY A 1 98 ? 1.840 10.592 -10.252 1.00 74.25 98 GLY A O 1
ATOM 790 N N . TRP A 1 99 ? 0.482 8.821 -9.879 1.00 75.81 99 TRP A N 1
ATOM 791 C CA . TRP A 1 99 ? 0.996 8.478 -8.556 1.00 75.81 99 TRP A CA 1
ATOM 792 C C . TRP A 1 99 ? 2.119 7.454 -8.682 1.00 75.81 99 TRP A C 1
ATOM 794 O O . TRP A 1 99 ? 2.048 6.534 -9.487 1.00 75.81 99 TRP A O 1
ATOM 804 N N . ALA A 1 100 ? 3.147 7.586 -7.854 1.00 72.69 100 ALA A N 1
ATOM 805 C CA . ALA A 1 100 ? 4.273 6.662 -7.809 1.00 72.69 100 ALA A CA 1
ATOM 806 C C . ALA A 1 100 ? 4.088 5.551 -6.752 1.00 72.69 100 ALA A C 1
ATOM 808 O O . ALA A 1 100 ? 4.854 4.583 -6.721 1.00 72.69 100 ALA A O 1
ATOM 809 N N . MET A 1 101 ? 3.084 5.689 -5.881 1.00 76.38 101 MET A N 1
ATOM 810 C CA . MET A 1 101 ? 2.686 4.693 -4.881 1.00 76.38 101 MET A CA 1
ATOM 811 C C . MET A 1 101 ? 1.619 3.734 -5.420 1.00 76.38 101 MET A C 1
ATOM 813 O O . MET A 1 101 ? 0.794 4.129 -6.237 1.00 76.38 101 MET A O 1
ATOM 817 N N . ASP A 1 102 ? 1.580 2.501 -4.902 1.00 75.56 102 ASP A N 1
ATOM 818 C CA . ASP A 1 102 ? 0.607 1.478 -5.330 1.00 75.56 102 ASP A CA 1
ATOM 819 C C . ASP A 1 102 ? -0.848 1.851 -4.998 1.00 75.56 102 ASP A C 1
ATOM 821 O O . ASP A 1 102 ? -1.752 1.510 -5.761 1.00 75.56 1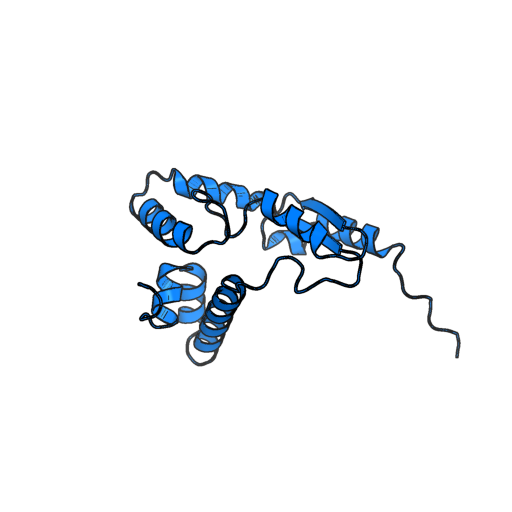02 ASP A O 1
ATOM 825 N N . CYS A 1 103 ? -1.049 2.590 -3.900 1.00 78.44 103 CYS A N 1
ATOM 826 C CA . CYS A 1 103 ? -2.320 3.187 -3.486 1.00 78.44 103 CYS A CA 1
ATOM 827 C C . CYS A 1 103 ? -2.098 4.666 -3.143 1.00 78.44 103 CYS A C 1
ATOM 829 O O . CYS A 1 103 ? -1.112 5.002 -2.474 1.00 78.44 103 CYS A O 1
ATOM 831 N N . SER A 1 104 ? -3.015 5.544 -3.549 1.00 80.75 104 SER A N 1
ATOM 832 C CA . SER A 1 104 ? -2.986 6.948 -3.140 1.00 80.75 104 SER A CA 1
ATOM 833 C C . SER A 1 104 ? -3.406 7.104 -1.670 1.00 80.75 104 SER A C 1
ATOM 835 O O . SER A 1 104 ? -4.104 6.244 -1.125 1.00 80.75 104 SER A O 1
ATOM 837 N N . PRO A 1 105 ? -3.002 8.196 -0.998 1.00 79.44 105 PRO A N 1
ATOM 838 C CA . PRO A 1 105 ? -3.407 8.501 0.369 1.00 79.44 105 PRO A CA 1
ATOM 839 C C . PRO A 1 105 ? -4.926 8.445 0.577 1.00 79.44 105 PRO A C 1
ATOM 841 O O . PRO A 1 105 ? -5.376 7.957 1.611 1.00 79.44 105 PRO A O 1
ATOM 844 N N . GLU A 1 106 ? -5.703 8.907 -0.400 1.00 82.88 106 GLU A N 1
ATOM 845 C CA . GLU A 1 106 ? -7.165 8.979 -0.350 1.00 82.88 106 GLU A CA 1
ATOM 846 C C . GLU A 1 106 ? -7.818 7.598 -0.457 1.00 82.88 106 GLU A C 1
ATOM 848 O O . GLU A 1 106 ? -8.848 7.363 0.165 1.00 82.88 106 GLU A O 1
ATOM 853 N N . GLN A 1 107 ? -7.205 6.651 -1.172 1.00 84.75 107 GLN A N 1
ATOM 854 C CA . GLN A 1 107 ? -7.745 5.292 -1.311 1.00 84.75 107 GLN A CA 1
ATOM 855 C C . GLN A 1 107 ? -7.744 4.511 0.010 1.00 84.75 107 GLN A C 1
ATOM 857 O O . GLN A 1 107 ? -8.528 3.580 0.181 1.00 84.75 107 GLN A O 1
ATOM 862 N N . TYR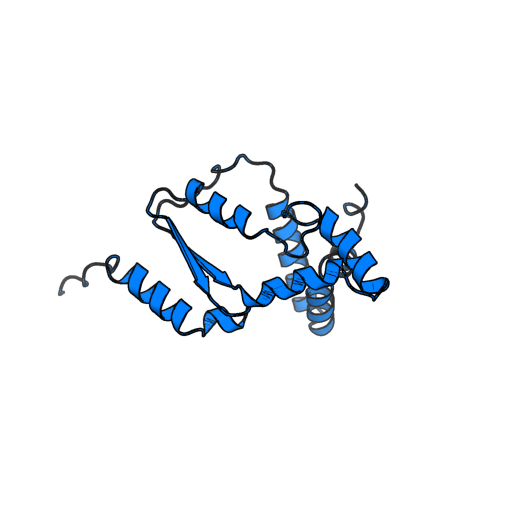 A 1 108 ? -6.912 4.898 0.982 1.00 86.31 108 TYR A N 1
ATOM 863 C CA . TYR A 1 108 ? -6.962 4.305 2.322 1.00 86.31 108 TYR A CA 1
ATOM 864 C C . TYR A 1 108 ? -8.257 4.651 3.074 1.00 86.31 108 TYR A C 1
ATOM 866 O O . TYR A 1 108 ? -8.679 3.873 3.927 1.00 86.31 108 TYR A O 1
ATOM 874 N N . GLU A 1 109 ? -8.931 5.757 2.740 1.00 87.75 109 GLU A N 1
ATOM 875 C CA . GLU A 1 109 ? -10.222 6.121 3.347 1.00 87.75 109 GLU A CA 1
ATOM 876 C C . GLU A 1 109 ? -11.346 5.161 2.936 1.00 87.75 10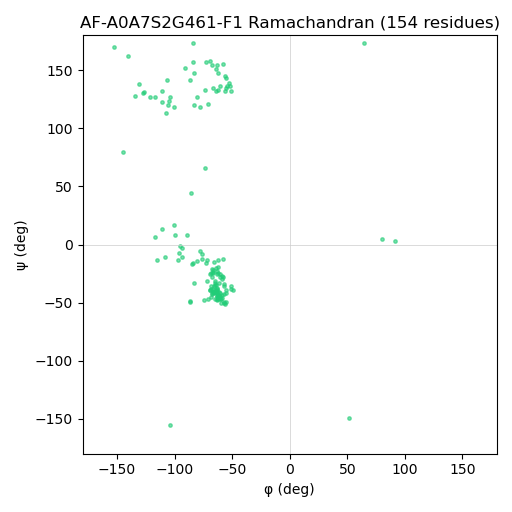9 GLU A C 1
ATOM 878 O O . GLU A 1 109 ? -12.314 4.971 3.675 1.00 87.75 109 GLU A O 1
ATOM 883 N N . GLU A 1 110 ? -11.214 4.490 1.787 1.00 85.44 110 GLU A N 1
ATOM 884 C CA . GLU A 1 110 ? -12.201 3.512 1.319 1.00 85.44 110 GLU A CA 1
ATOM 885 C C . GLU A 1 110 ? -12.339 2.328 2.285 1.00 85.44 110 GLU A C 1
ATOM 887 O O . GLU A 1 110 ? -13.414 1.728 2.380 1.00 85.44 110 GLU A O 1
ATOM 892 N N . TRP A 1 111 ? -11.301 2.042 3.080 1.00 86.56 111 TRP A N 1
ATOM 893 C CA . TRP A 1 111 ? -11.308 0.975 4.084 1.00 86.56 111 TRP A CA 1
ATOM 894 C C . TRP A 1 111 ? -12.347 1.209 5.180 1.00 86.56 111 TRP A C 1
ATOM 896 O O . TRP A 1 111 ? -12.836 0.244 5.769 1.00 86.56 111 TRP A O 1
ATOM 906 N N . LYS A 1 112 ? -12.770 2.461 5.399 1.00 89.12 112 LYS A N 1
ATOM 907 C CA . LYS A 1 112 ? -13.898 2.781 6.280 1.00 89.12 112 LYS A CA 1
ATOM 908 C C . LYS A 1 112 ? -15.181 2.068 5.856 1.00 89.12 112 LYS A C 1
ATOM 910 O O . LYS A 1 112 ? -15.969 1.663 6.701 1.00 89.12 112 LYS A O 1
ATOM 915 N N . SER A 1 113 ? -15.396 1.897 4.551 1.00 87.12 113 SER A N 1
ATOM 916 C CA . SER A 1 113 ? -16.558 1.165 4.033 1.00 87.12 113 SER A CA 1
ATOM 917 C C . SER A 1 113 ? -16.417 -0.357 4.168 1.00 87.12 113 SER A C 1
ATOM 919 O O . SER A 1 113 ? -17.395 -1.084 3.998 1.00 87.12 113 SER A O 1
ATOM 921 N N . TRP A 1 114 ? -15.213 -0.852 4.478 1.00 85.44 114 TRP A N 1
ATOM 922 C CA . TRP A 1 114 ? -14.910 -2.280 4.590 1.00 85.44 114 TRP A CA 1
ATOM 923 C C . TRP A 1 114 ? -14.969 -2.783 6.032 1.00 85.44 114 TRP A C 1
ATOM 925 O O . TRP A 1 114 ? -14.883 -3.990 6.238 1.00 85.44 114 TRP A O 1
ATOM 935 N N . CYS A 1 115 ? -15.129 -1.922 7.038 1.00 88.31 115 CYS A N 1
ATOM 936 C CA . CYS A 1 115 ? -15.310 -2.346 8.425 1.00 88.31 115 CYS A CA 1
ATOM 937 C C . CYS A 1 115 ? -16.758 -2.152 8.890 1.00 88.31 115 CYS A C 1
ATOM 939 O O . CYS A 1 115 ? -17.419 -1.173 8.558 1.00 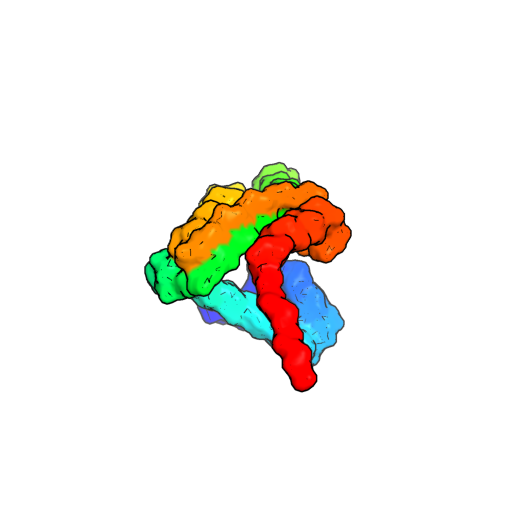88.31 115 CYS A O 1
ATOM 941 N N . ALA A 1 116 ? -17.257 -3.100 9.683 1.00 87.62 116 ALA A N 1
ATOM 942 C CA . ALA A 1 116 ? -18.564 -2.987 10.333 1.00 87.62 116 ALA A CA 1
ATOM 943 C C . ALA A 1 116 ? -18.508 -2.199 11.655 1.00 87.62 116 ALA A C 1
ATOM 945 O O . ALA A 1 116 ? -19.554 -1.830 12.183 1.00 87.62 116 ALA A O 1
ATOM 946 N N . GLY A 1 117 ? -17.305 -2.009 12.202 1.00 89.94 117 GLY A N 1
ATOM 947 C CA . GLY A 1 117 ? -17.062 -1.307 13.455 1.00 89.94 117 GLY A CA 1
ATOM 948 C C . GLY A 1 117 ? -16.504 0.103 13.264 1.00 89.94 117 GLY A C 1
ATOM 949 O O . GLY A 1 117 ? -16.681 0.741 12.227 1.00 89.94 117 GLY A O 1
ATOM 950 N N . GLU A 1 118 ? -15.809 0.579 14.289 1.00 91.88 118 GLU A N 1
ATOM 951 C CA . GLU A 1 118 ? -15.069 1.836 14.274 1.00 91.88 118 GLU A CA 1
ATOM 952 C C . GLU A 1 118 ? -13.878 1.766 13.307 1.00 91.88 118 GLU A C 1
ATOM 954 O O . GLU A 1 118 ? -13.104 0.809 13.330 1.00 91.88 118 GLU A O 1
ATOM 959 N N . PHE A 1 119 ? -13.700 2.809 12.494 1.00 93.12 119 PHE A N 1
ATOM 960 C CA . PHE A 1 119 ? -12.513 3.006 11.662 1.00 93.12 119 PHE A CA 1
ATOM 961 C C . PHE A 1 119 ? -11.697 4.182 12.185 1.00 93.12 119 PHE A C 1
ATOM 963 O O . PHE A 1 119 ? -12.198 5.307 12.239 1.00 93.12 119 PHE A O 1
ATOM 970 N N . ILE A 1 120 ? -10.430 3.933 12.508 1.00 94.25 120 ILE A N 1
ATOM 971 C CA . ILE A 1 120 ? -9.461 4.973 12.854 1.00 94.25 120 ILE A CA 1
ATOM 972 C C . ILE A 1 120 ? -8.298 4.882 11.876 1.00 94.25 120 ILE A C 1
ATOM 974 O O . ILE A 1 120 ? -7.666 3.835 11.752 1.00 94.25 120 ILE A O 1
ATOM 978 N N . MET A 1 121 ? -7.971 5.999 11.234 1.00 94.50 121 MET A N 1
ATOM 979 C CA . MET A 1 121 ? -6.756 6.138 10.440 1.00 94.50 121 MET A CA 1
ATOM 980 C C . MET A 1 121 ? -5.797 7.108 11.131 1.00 94.50 121 MET A C 1
ATOM 982 O O . MET A 1 121 ? -6.201 8.193 11.550 1.00 94.50 121 MET A O 1
ATOM 986 N N . LYS A 1 122 ? -4.525 6.720 11.260 1.00 94.62 122 LYS A N 1
ATOM 987 C CA . LYS A 1 122 ? -3.459 7.570 11.805 1.00 94.62 122 LYS A CA 1
ATOM 988 C C . LYS A 1 122 ? -2.271 7.621 10.851 1.00 94.62 122 LYS A C 1
ATOM 990 O O . LYS A 1 122 ? -1.743 6.587 10.438 1.00 94.62 122 LYS A O 1
ATOM 995 N N . ASP A 1 123 ? -1.825 8.837 10.566 1.00 93.38 123 ASP A N 1
ATOM 996 C CA . ASP A 1 123 ? -0.584 9.093 9.847 1.00 93.38 123 ASP A CA 1
ATOM 997 C C . ASP A 1 123 ? 0.607 8.994 10.786 1.00 93.38 123 ASP A C 1
ATOM 999 O O . ASP A 1 123 ? 0.662 9.665 11.815 1.00 93.38 123 ASP A O 1
ATOM 1003 N N . ILE A 1 124 ? 1.582 8.176 10.407 1.00 94.81 124 ILE A N 1
ATOM 1004 C CA . ILE A 1 124 ? 2.800 7.953 11.170 1.00 94.81 124 ILE A CA 1
ATOM 1005 C C . ILE A 1 124 ? 3.988 8.430 10.347 1.00 94.81 124 ILE A C 1
ATOM 1007 O O . ILE A 1 124 ? 4.201 7.988 9.214 1.00 94.81 124 ILE A O 1
ATOM 1011 N N . ASN A 1 125 ? 4.807 9.293 10.952 1.00 92.69 125 ASN A N 1
ATOM 1012 C CA . ASN A 1 125 ? 6.044 9.797 10.361 1.00 92.69 125 ASN A CA 1
ATOM 1013 C C . ASN A 1 125 ? 7.157 8.729 10.364 1.00 92.69 125 ASN A C 1
ATOM 1015 O O . ASN A 1 125 ? 8.191 8.846 11.029 1.00 92.69 125 ASN A O 1
ATOM 1019 N N . ALA A 1 126 ? 6.937 7.664 9.605 1.00 91.69 126 ALA A N 1
ATOM 1020 C CA . ALA A 1 126 ? 7.846 6.552 9.394 1.00 91.69 126 ALA A CA 1
ATOM 1021 C C . ALA A 1 126 ? 7.788 6.102 7.930 1.00 91.69 126 ALA A C 1
ATOM 1023 O O . ALA A 1 126 ? 6.859 6.448 7.198 1.00 91.69 126 ALA A O 1
ATOM 1024 N N . ASP A 1 127 ? 8.796 5.351 7.495 1.00 89.12 127 ASP A N 1
ATOM 1025 C CA . ASP A 1 127 ? 8.715 4.585 6.252 1.00 89.12 127 ASP A CA 1
ATOM 1026 C C . ASP A 1 127 ? 8.014 3.235 6.504 1.00 89.12 127 ASP A C 1
ATOM 1028 O O . ASP A 1 127 ? 7.708 2.867 7.643 1.00 89.12 127 ASP A O 1
ATOM 1032 N N . HIS A 1 128 ? 7.742 2.492 5.431 1.00 85.12 128 HIS A N 1
ATOM 1033 C CA . HIS A 1 128 ? 7.043 1.204 5.502 1.00 85.12 128 HIS A CA 1
ATOM 1034 C C . HIS A 1 128 ? 7.742 0.157 6.393 1.00 85.12 128 HIS A C 1
ATOM 1036 O O . HIS A 1 128 ? 7.083 -0.721 6.950 1.00 85.12 128 HIS A O 1
ATOM 1042 N N . VAL A 1 129 ? 9.067 0.223 6.546 1.00 87.44 129 VAL A N 1
ATOM 1043 C CA . VAL A 1 129 ? 9.822 -0.709 7.392 1.00 87.44 129 VAL A CA 1
ATOM 1044 C C . VAL A 1 129 ? 9.840 -0.209 8.835 1.00 87.44 129 VAL A C 1
ATOM 1046 O O . VAL A 1 129 ? 9.496 -0.952 9.756 1.00 87.44 129 VAL A O 1
ATOM 1049 N N . GLY A 1 130 ? 10.190 1.061 9.027 1.00 91.44 130 GLY A N 1
ATOM 1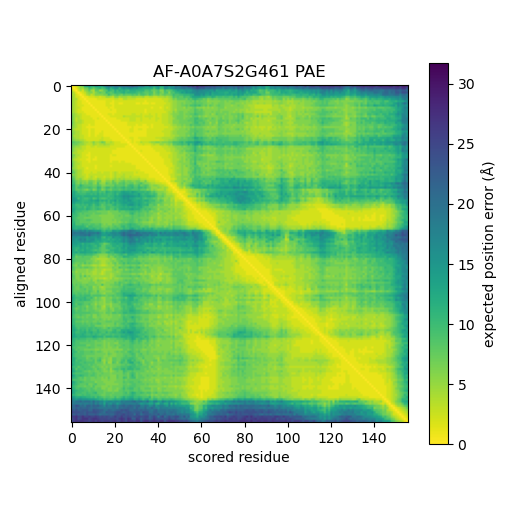050 C CA . GLY A 1 130 ? 10.358 1.708 10.321 1.00 91.44 130 GLY A CA 1
ATOM 1051 C C . GLY A 1 130 ? 9.062 1.881 11.107 1.00 91.44 130 GLY A C 1
ATOM 1052 O O . GLY A 1 130 ? 9.116 1.979 12.331 1.00 91.44 130 GLY A O 1
ATOM 1053 N N . ILE A 1 131 ? 7.893 1.863 10.453 1.00 94.50 131 ILE A N 1
ATOM 1054 C CA . ILE A 1 131 ? 6.599 1.977 11.145 1.00 94.50 131 ILE A CA 1
ATOM 1055 C C . ILE A 1 131 ? 6.389 0.864 12.181 1.00 94.50 131 ILE A C 1
ATOM 1057 O O . ILE A 1 131 ? 5.778 1.099 13.217 1.00 94.50 131 ILE A O 1
ATOM 1061 N N . LYS A 1 132 ? 6.966 -0.325 11.958 1.00 92.56 132 LYS A N 1
ATOM 1062 C CA . LYS A 1 132 ? 6.824 -1.495 12.846 1.00 92.56 132 LYS A CA 1
ATOM 1063 C C . LYS A 1 132 ? 7.477 -1.308 14.216 1.00 92.56 132 LYS A C 1
ATOM 1065 O O . LYS A 1 132 ? 7.101 -1.981 15.168 1.00 92.56 132 LYS A O 1
ATOM 1070 N N . SER A 1 133 ? 8.462 -0.420 14.306 1.00 95.56 133 SER A N 1
ATOM 1071 C CA . SER A 1 133 ? 9.173 -0.081 15.541 1.00 95.56 133 SER A CA 1
ATOM 1072 C C . SER A 1 133 ? 8.973 1.381 15.944 1.00 95.56 133 SER A C 1
ATOM 1074 O O . SER A 1 133 ? 9.636 1.861 16.861 1.00 95.56 133 SER A O 1
ATOM 1076 N N . ASN A 1 134 ? 8.110 2.117 15.240 1.00 97.38 134 ASN A N 1
ATOM 1077 C CA . ASN A 1 134 ? 7.858 3.522 15.516 1.00 97.38 134 ASN A CA 1
ATOM 1078 C C . ASN A 1 134 ? 7.025 3.663 16.798 1.00 97.38 134 ASN A C 1
ATOM 1080 O O . ASN A 1 134 ? 6.023 2.971 16.976 1.00 97.38 134 ASN A O 1
ATOM 1084 N N . ARG A 1 135 ? 7.442 4.563 17.693 1.00 97.56 135 ARG A N 1
ATOM 1085 C CA . ARG A 1 135 ? 6.797 4.721 18.998 1.00 97.56 135 ARG A CA 1
ATOM 1086 C C . ARG A 1 135 ? 5.341 5.178 18.876 1.00 97.56 135 ARG A C 1
ATOM 1088 O O . ARG A 1 135 ? 4.487 4.561 19.499 1.00 97.56 135 ARG A O 1
ATOM 1095 N N . ASP A 1 136 ? 5.062 6.152 18.017 1.00 96.94 136 ASP A N 1
ATOM 1096 C CA . ASP A 1 136 ? 3.711 6.681 17.791 1.00 96.94 136 ASP A CA 1
ATOM 1097 C C . ASP A 1 136 ? 2.773 5.605 17.220 1.00 96.94 136 ASP A C 1
ATOM 1099 O O . ASP A 1 136 ? 1.611 5.511 17.613 1.00 96.94 136 ASP A O 1
ATOM 1103 N N . ALA A 1 137 ? 3.286 4.744 16.332 1.00 96.69 137 ALA A N 1
ATOM 1104 C CA . ALA A 1 137 ? 2.545 3.590 15.821 1.00 96.69 137 ALA A CA 1
ATOM 1105 C C . ALA A 1 137 ? 2.200 2.591 16.936 1.00 96.69 137 ALA A C 1
ATOM 1107 O O . ALA A 1 137 ? 1.059 2.141 17.035 1.00 96.69 137 ALA A O 1
ATOM 1108 N N . LEU A 1 138 ? 3.174 2.249 17.784 1.00 96.56 138 LEU A N 1
ATOM 1109 C CA . LEU A 1 138 ? 2.972 1.315 18.894 1.00 96.56 138 LEU A CA 1
ATOM 1110 C C . LEU A 1 138 ? 2.010 1.876 19.950 1.00 96.56 138 LEU A C 1
ATOM 1112 O O . LEU A 1 138 ? 1.139 1.147 20.426 1.00 96.56 138 LEU A O 1
ATOM 1116 N N . ASP A 1 139 ? 2.129 3.162 20.280 1.00 96.12 139 ASP A N 1
ATOM 1117 C CA . ASP A 1 139 ? 1.234 3.835 21.223 1.00 96.12 139 ASP A CA 1
ATOM 1118 C C . ASP A 1 139 ? -0.198 3.902 20.660 1.00 96.12 139 ASP A C 1
ATOM 1120 O O . ASP A 1 139 ? -1.146 3.573 21.370 1.00 96.12 139 ASP A O 1
ATOM 1124 N N . ALA A 1 140 ? -0.371 4.184 19.362 1.00 95.44 140 ALA A N 1
ATOM 1125 C CA . ALA A 1 140 ? -1.678 4.130 18.703 1.00 95.44 140 ALA A CA 1
ATOM 1126 C C . ALA A 1 140 ? -2.330 2.737 18.752 1.00 95.44 140 ALA A C 1
ATOM 1128 O O . ALA A 1 140 ? -3.534 2.635 18.991 1.00 95.44 140 ALA A O 1
ATOM 1129 N N . ILE A 1 141 ? -1.553 1.667 18.545 1.00 94.44 141 ILE A N 1
ATOM 1130 C CA . ILE A 1 141 ? -2.043 0.286 18.686 1.00 94.44 141 ILE A CA 1
ATOM 1131 C C . ILE A 1 141 ? -2.484 0.032 20.127 1.00 94.44 141 ILE A C 1
ATOM 1133 O O . ILE A 1 141 ? -3.561 -0.517 20.360 1.00 94.44 141 ILE A O 1
ATOM 1137 N N . TRP A 1 142 ? -1.665 0.433 21.100 1.00 93.38 142 TRP A N 1
ATOM 1138 C CA . TRP A 1 142 ? -1.969 0.223 22.510 1.00 93.38 142 TRP A CA 1
ATOM 1139 C C . TRP A 1 142 ? -3.236 0.961 22.951 1.00 93.38 142 TRP A C 1
ATOM 1141 O O . TRP A 1 142 ? -4.080 0.369 23.622 1.00 93.38 142 TRP A O 1
ATOM 1151 N N . GLU A 1 143 ? -3.398 2.221 22.542 1.00 92.38 143 GLU A N 1
ATOM 1152 C CA . GLU A 1 143 ? -4.611 3.010 22.777 1.00 92.38 143 GLU A CA 1
ATOM 1153 C C . GLU A 1 143 ? -5.848 2.321 22.199 1.00 92.38 143 GLU A C 1
ATOM 1155 O O . GLU A 1 143 ? -6.822 2.111 22.917 1.00 92.38 143 GLU A O 1
ATOM 1160 N N . PHE A 1 144 ? -5.786 1.901 20.933 1.00 92.44 144 PHE A N 1
ATOM 1161 C CA . PHE A 1 144 ? -6.901 1.246 20.249 1.00 92.44 144 PHE A CA 1
ATOM 1162 C C . PHE A 1 144 ? -7.322 -0.075 20.909 1.00 92.44 144 PHE A C 1
ATOM 1164 O O . PHE A 1 144 ? -8.501 -0.430 20.914 1.00 92.44 144 PHE A O 1
ATOM 1171 N N . LEU A 1 145 ? -6.363 -0.809 21.477 1.00 91.12 145 LEU A N 1
ATOM 1172 C CA . LEU A 1 145 ? -6.609 -2.081 22.156 1.00 91.12 145 LEU A CA 1
ATOM 1173 C C . LEU A 1 145 ? -7.018 -1.927 23.623 1.00 91.12 145 LEU A C 1
ATOM 1175 O O . LEU A 1 145 ? -7.528 -2.887 24.203 1.00 91.12 145 LEU A O 1
ATOM 1179 N N . LYS A 1 146 ? -6.789 -0.763 24.244 1.00 86.88 146 LYS A N 1
ATOM 1180 C CA . LYS A 1 146 ? -6.959 -0.561 25.690 1.00 86.88 146 LYS A CA 1
ATOM 1181 C C . LYS A 1 146 ? -8.357 -0.943 26.175 1.00 86.88 146 LYS A C 1
ATOM 1183 O O . LYS A 1 146 ? -8.464 -1.619 27.198 1.00 86.88 146 LYS A O 1
ATOM 1188 N N . ASP A 1 147 ? -9.373 -0.583 25.398 1.00 75.50 147 ASP A N 1
ATOM 1189 C CA . ASP A 1 147 ? -10.785 -0.798 25.729 1.00 75.50 147 ASP A CA 1
ATOM 1190 C C . ASP A 1 147 ? -11.354 -2.086 25.105 1.00 75.50 147 ASP A C 1
ATOM 1192 O O . ASP A 1 147 ? -12.508 -2.440 25.329 1.00 75.50 147 ASP A O 1
ATOM 1196 N N . LYS A 1 148 ? -10.531 -2.821 24.342 1.00 80.88 148 LYS A N 1
ATOM 1197 C CA . LYS A 1 148 ? -10.908 -4.039 23.595 1.00 80.88 148 LYS A CA 1
ATOM 1198 C C . LYS A 1 148 ? -10.273 -5.299 24.180 1.00 80.88 148 LYS A C 1
ATOM 1200 O O . LYS A 1 148 ? -10.243 -6.349 23.538 1.00 80.88 148 LYS A O 1
ATOM 1205 N N . LYS A 1 149 ? -9.728 -5.200 25.395 1.00 74.44 149 LYS A N 1
ATOM 1206 C CA . LYS A 1 149 ? -9.116 -6.332 26.092 1.00 74.44 149 LYS A CA 1
ATOM 1207 C C . LYS A 1 149 ? -10.169 -7.403 26.345 1.00 74.44 149 LYS A C 1
ATOM 1209 O O . LYS A 1 149 ? -11.265 -7.110 26.820 1.00 74.44 149 LYS A O 1
ATOM 1214 N N . ALA A 1 150 ? -9.816 -8.651 26.043 1.00 72.50 150 ALA A N 1
ATOM 1215 C CA . ALA A 1 150 ? -10.612 -9.784 26.481 1.00 72.50 150 ALA A CA 1
ATOM 1216 C C . ALA A 1 150 ? -10.767 -9.722 28.013 1.00 72.50 150 ALA A C 1
ATOM 1218 O O . ALA A 1 150 ? -9.816 -9.321 28.692 1.00 72.50 150 ALA A O 1
ATOM 1219 N N . PRO A 1 151 ? -11.935 -10.099 28.561 1.00 74.06 151 PRO A N 1
ATOM 1220 C CA . PRO A 1 151 ? -12.088 -10.215 30.002 1.00 74.06 151 PRO A CA 1
ATOM 1221 C C . PRO A 1 151 ? -11.032 -11.176 30.551 1.00 74.06 151 PRO A C 1
ATOM 1223 O O . PRO A 1 151 ? -10.690 -12.163 29.890 1.00 74.06 151 PRO A O 1
ATOM 1226 N N . ASP A 1 152 ? -10.533 -10.889 31.754 1.00 79.44 152 ASP A N 1
ATOM 1227 C CA . ASP A 1 152 ? -9.580 -11.776 32.414 1.00 79.44 152 ASP A CA 1
ATOM 1228 C C . ASP A 1 152 ? -10.152 -13.202 32.468 1.00 79.44 152 ASP A C 1
ATOM 1230 O O . ASP A 1 152 ? -11.359 -13.386 32.700 1.00 79.44 152 ASP A O 1
ATOM 1234 N N . PRO A 1 153 ? -9.321 -14.232 32.227 1.00 80.50 153 PRO A N 1
ATOM 1235 C CA . PRO A 1 153 ? -9.778 -15.605 32.322 1.00 80.50 153 PRO A CA 1
ATOM 1236 C C . PRO A 1 153 ? -10.366 -15.835 33.715 1.00 80.50 153 PRO A C 1
ATOM 1238 O O . PRO A 1 153 ? -9.766 -15.462 34.725 1.00 80.50 153 PRO A O 1
ATOM 1241 N N . LYS A 1 154 ? -11.555 -16.446 33.770 1.00 79.44 154 LYS A N 1
ATOM 1242 C CA . LYS A 1 154 ? -12.192 -16.772 35.049 1.00 79.44 154 LYS A CA 1
ATOM 1243 C C . LYS A 1 154 ? -11.216 -17.606 35.896 1.00 79.44 154 LYS A C 1
ATOM 1245 O O . LYS A 1 154 ? -10.601 -18.523 35.339 1.00 79.44 154 LYS A O 1
ATOM 1250 N N . PRO A 1 155 ? -11.072 -17.315 37.203 1.00 77.38 155 PRO A N 1
ATOM 1251 C CA . PRO A 1 155 ? -10.312 -18.170 38.106 1.00 77.38 155 PRO A CA 1
ATOM 1252 C C . PRO A 1 155 ? -10.808 -19.613 37.976 1.00 77.38 155 PRO A C 1
ATOM 1254 O O . PRO A 1 155 ? -12.017 -19.832 37.866 1.00 77.38 155 PRO A O 1
ATOM 1257 N N . ARG A 1 156 ? -9.871 -20.564 37.918 1.00 64.50 156 ARG A N 1
ATOM 1258 C CA . ARG A 1 156 ? -10.192 -21.996 37.910 1.00 64.50 156 ARG A CA 1
ATOM 1259 C C . ARG A 1 156 ? -10.827 -22.424 39.224 1.00 64.50 156 ARG A C 1
ATOM 1261 O O . ARG A 1 156 ? -10.382 -21.903 40.270 1.00 64.50 156 ARG A O 1
#

Radius of gyration: 19.18 Å; Cα contacts (8 Å, |Δi|>4): 158; chains: 1; bounding box: 38×37×61 Å

Organism: NCBI:txid327968

pLDDT: mean 84.39, std 9.71, range [51.59, 97.56]